Protein AF-A0A1B6DRE9-F1 (afdb_monomer_lite)

Secondary structure (DSSP, 8-state):
----SEEEEESS-EEEES-EEEEEEEES-EEEESSEEEEEEEES-EEEEES-SEEEEEES-EEEEE--SEEEE-SS-EEEES--S-EEEES--EEEESS--EEEEES--EEEESS--EEEEES--EEEESS----EEES--EEEESSPPP-EEES--EEEESS-------S--EEEE--

Structure (mmCIF, N/CA/C/O backbone):
data_AF-A0A1B6DRE9-F1
#
_entry.id   AF-A0A1B6DRE9-F1
#
loop_
_atom_site.group_PDB
_atom_site.id
_atom_site.type_symbol
_atom_site.label_atom_id
_atom_site.label_alt_id
_atom_site.label_comp_id
_atom_site.label_asym_id
_atom_site.label_entity_id
_atom_site.label_seq_id
_atom_site.pdbx_PDB_ins_code
_atom_site.Cartn_x
_atom_site.Cartn_y
_atom_site.Cartn_z
_atom_site.occupancy
_atom_site.B_iso_or_equiv
_atom_site.auth_seq_id
_atom_site.auth_comp_id
_atom_site.auth_asym_id
_atom_site.auth_atom_id
_atom_site.pdbx_PDB_model_num
ATOM 1 N N . TYR A 1 1 ? -10.285 0.331 30.116 1.00 44.47 1 TYR A N 1
ATOM 2 C CA . TYR A 1 1 ? -9.756 -0.422 28.960 1.00 44.47 1 TYR A CA 1
ATOM 3 C C . TYR A 1 1 ? -10.726 -1.547 28.619 1.00 44.47 1 TYR A C 1
ATOM 5 O O . TYR A 1 1 ? -10.660 -2.602 29.234 1.00 44.47 1 TYR A O 1
ATOM 13 N N . LYS A 1 2 ? -11.700 -1.289 27.737 1.00 43.25 2 LYS A N 1
ATOM 14 C CA . LYS A 1 2 ? -12.707 -2.279 27.319 1.00 43.25 2 LYS A CA 1
ATOM 15 C C . LYS A 1 2 ? -12.149 -3.079 26.141 1.00 43.25 2 LYS A C 1
ATOM 17 O O . LYS A 1 2 ? -11.742 -2.477 25.157 1.00 43.25 2 LYS A O 1
ATOM 22 N N . ASN A 1 3 ? -12.166 -4.409 26.229 1.00 53.53 3 ASN A N 1
ATOM 23 C CA . ASN A 1 3 ? -12.152 -5.246 25.030 1.00 53.53 3 ASN A CA 1
ATOM 24 C C . ASN A 1 3 ? -13.452 -4.934 24.278 1.00 53.53 3 ASN A C 1
ATOM 26 O O . ASN A 1 3 ? -14.528 -5.296 24.757 1.00 53.53 3 ASN A O 1
ATOM 30 N N . LYS A 1 4 ? -13.373 -4.203 23.165 1.00 60.41 4 LYS A N 1
ATOM 31 C CA . LYS A 1 4 ? -14.532 -3.943 22.309 1.00 60.41 4 LYS A CA 1
ATOM 32 C C . LYS A 1 4 ? -14.519 -5.015 21.215 1.00 60.41 4 LYS A C 1
ATOM 34 O O . LYS A 1 4 ? -13.548 -5.085 20.465 1.00 60.41 4 LYS A O 1
ATOM 39 N N . PRO A 1 5 ? -15.526 -5.902 21.149 1.00 62.22 5 PRO A N 1
ATOM 40 C CA . PRO A 1 5 ? -15.529 -7.002 20.186 1.00 62.22 5 PRO A CA 1
ATOM 41 C C . PRO A 1 5 ? -15.628 -6.508 18.735 1.00 62.22 5 PRO A C 1
ATOM 43 O O . PRO A 1 5 ? -15.141 -7.180 17.828 1.00 62.22 5 PRO A O 1
ATOM 46 N N . ARG A 1 6 ? -16.207 -5.317 18.537 1.00 71.69 6 ARG A N 1
ATOM 47 C CA . ARG A 1 6 ? -16.300 -4.611 17.262 1.00 71.69 6 ARG A CA 1
ATOM 48 C C . ARG A 1 6 ? -16.230 -3.099 17.489 1.00 71.69 6 ARG A C 1
ATOM 50 O O . ARG A 1 6 ? -16.743 -2.618 18.504 1.00 71.69 6 ARG A O 1
ATOM 57 N N . SER A 1 7 ? -15.587 -2.373 16.580 1.00 72.50 7 SER A N 1
ATOM 58 C CA . SER A 1 7 ? -15.679 -0.912 16.501 1.00 72.50 7 SER A CA 1
ATOM 59 C C . SER A 1 7 ? -16.129 -0.535 15.101 1.00 72.50 7 SER A C 1
ATOM 61 O O . SER A 1 7 ? -15.451 -0.896 14.147 1.00 72.50 7 SER A O 1
ATOM 63 N N . ASP A 1 8 ? -17.259 0.151 15.004 1.00 75.50 8 ASP A N 1
ATOM 64 C CA . ASP A 1 8 ? -17.764 0.698 13.751 1.00 75.50 8 ASP A CA 1
ATOM 65 C C . ASP A 1 8 ? -17.747 2.218 13.920 1.00 75.50 8 ASP A C 1
ATOM 67 O O . ASP A 1 8 ? -18.296 2.740 14.897 1.00 75.50 8 ASP A O 1
ATOM 71 N N . LEU A 1 9 ? -17.025 2.898 13.039 1.00 71.25 9 LEU A N 1
ATOM 72 C CA . LEU A 1 9 ? -16.781 4.335 13.095 1.00 71.25 9 LEU A CA 1
ATOM 73 C C . LEU A 1 9 ? -17.079 4.930 11.713 1.00 71.25 9 LEU A C 1
ATOM 75 O O . LEU A 1 9 ? -16.778 4.312 10.692 1.00 71.25 9 LEU A O 1
ATOM 79 N N . GLN A 1 10 ? -17.704 6.104 11.706 1.00 72.81 10 GLN A N 1
ATOM 80 C CA . GLN A 1 10 ? -18.094 6.852 10.511 1.00 72.81 10 GLN A CA 1
ATOM 81 C C . GLN A 1 10 ? -17.580 8.286 10.630 1.00 72.81 10 GLN A C 1
ATOM 83 O O . GLN A 1 10 ? -17.467 8.771 11.756 1.00 72.81 10 GLN A O 1
ATOM 88 N N . GLU A 1 11 ? -17.360 8.942 9.488 1.00 76.62 11 GLU A N 1
ATOM 89 C CA . GLU A 1 11 ? -16.825 10.311 9.370 1.00 76.62 11 GLU A CA 1
ATOM 90 C C . GLU A 1 11 ? -15.332 10.366 9.742 1.00 76.62 11 GLU A C 1
ATOM 92 O O . GLU A 1 11 ? -14.581 9.491 9.309 1.00 76.62 11 GLU A O 1
ATOM 97 N N . ASP A 1 12 ? -14.916 11.342 10.560 1.00 79.44 12 ASP A N 1
ATOM 98 C CA . ASP A 1 12 ? -13.503 11.616 10.870 1.00 79.44 12 ASP A CA 1
ATOM 99 C C . ASP A 1 12 ? -13.126 11.358 12.353 1.00 79.44 12 ASP A C 1
ATOM 101 O O . ASP A 1 12 ? -12.528 12.215 13.018 1.00 79.44 12 ASP A O 1
ATOM 105 N N . PRO A 1 13 ? -13.498 10.216 12.966 1.00 78.19 13 PRO A N 1
ATOM 106 C CA . PRO A 1 13 ? -13.155 9.940 14.351 1.00 78.19 13 PRO A CA 1
ATOM 107 C C . PRO A 1 13 ? -11.666 9.637 14.514 1.00 78.19 13 PRO A C 1
ATOM 109 O O . PRO A 1 13 ? -10.981 9.162 13.611 1.00 78.19 13 PRO A O 1
ATOM 112 N N . THR A 1 14 ? -11.171 9.889 15.725 1.00 84.12 14 THR A N 1
ATOM 113 C CA . THR A 1 14 ? -9.807 9.550 16.139 1.00 84.12 14 THR A CA 1
ATOM 114 C C . THR A 1 14 ? -9.849 8.689 17.395 1.00 84.12 14 THR A C 1
ATOM 116 O O . THR A 1 14 ? -10.351 9.141 18.429 1.00 84.12 14 THR A O 1
ATOM 119 N N . ASP A 1 15 ? -9.310 7.470 17.345 1.00 79.38 15 ASP A N 1
ATOM 120 C CA . ASP A 1 15 ? -9.318 6.547 18.483 1.00 79.38 15 ASP A CA 1
ATOM 121 C C . ASP A 1 15 ? -8.000 5.760 18.655 1.00 79.38 15 ASP A C 1
ATOM 123 O O . ASP A 1 15 ? -7.212 5.513 17.739 1.00 79.38 15 ASP A O 1
ATOM 127 N N . ILE A 1 16 ? -7.745 5.326 19.892 1.00 82.75 16 ILE A N 1
ATOM 128 C CA . ILE A 1 16 ? -6.619 4.462 20.252 1.00 82.75 16 ILE A CA 1
ATOM 129 C C . ILE A 1 16 ? -7.146 3.209 20.934 1.00 82.75 16 ILE A C 1
ATOM 131 O O . ILE A 1 16 ? -7.508 3.193 22.115 1.00 82.75 16 ILE A O 1
ATOM 135 N N . ASN A 1 17 ? -7.049 2.093 20.220 1.00 78.81 17 ASN A N 1
ATOM 136 C CA . ASN A 1 17 ? -7.654 0.842 20.630 1.00 78.81 17 ASN A CA 1
ATOM 137 C C . ASN A 1 17 ? -6.645 -0.270 20.951 1.00 78.81 17 ASN A C 1
ATOM 139 O O . ASN A 1 17 ? -5.630 -0.505 20.281 1.00 78.81 17 ASN A O 1
ATOM 143 N N . LYS A 1 18 ? -6.958 -1.033 22.005 1.00 75.25 18 LYS A N 1
ATOM 144 C CA . LYS A 1 18 ? -6.202 -2.224 22.421 1.00 75.25 18 LYS A CA 1
ATOM 145 C C . LYS A 1 18 ? -7.096 -3.455 22.298 1.00 75.25 18 LYS A C 1
ATOM 147 O O . LYS A 1 18 ? -8.053 -3.571 23.048 1.00 75.25 18 LYS A O 1
ATOM 152 N N . ASN A 1 19 ? -6.698 -4.394 21.437 1.00 74.31 19 ASN A N 1
ATOM 153 C CA . ASN A 1 19 ? -7.374 -5.671 21.187 1.00 74.31 19 ASN A CA 1
ATOM 154 C C . ASN A 1 19 ? -8.798 -5.504 20.643 1.00 74.31 19 ASN A C 1
ATOM 156 O O . ASN A 1 19 ? -9.770 -5.534 21.394 1.00 74.31 19 ASN A O 1
ATOM 160 N N . ILE A 1 20 ? -8.905 -5.398 19.322 1.00 75.44 20 ILE A N 1
ATOM 161 C CA . ILE A 1 20 ? -10.192 -5.406 18.628 1.00 75.44 20 ILE A CA 1
ATOM 162 C C . ILE A 1 20 ? -10.249 -6.608 17.685 1.00 75.44 20 ILE A C 1
ATOM 164 O O . ILE A 1 20 ? -9.403 -6.729 16.803 1.00 75.44 20 ILE A O 1
ATOM 168 N N . PRO A 1 21 ? -11.224 -7.514 17.833 1.00 72.25 21 PRO A N 1
ATOM 169 C CA . PRO A 1 21 ? -11.411 -8.595 16.878 1.00 72.25 21 PRO A CA 1
ATOM 170 C C . PRO A 1 21 ? -11.684 -8.080 15.459 1.00 72.25 21 PRO A C 1
ATOM 172 O O . PRO A 1 21 ? -11.033 -8.533 14.520 1.00 72.25 21 PRO A O 1
ATOM 175 N N . ARG A 1 22 ? -12.588 -7.105 15.306 1.00 81.62 22 ARG A N 1
ATOM 176 C CA . ARG A 1 22 ? -12.971 -6.529 14.009 1.00 81.62 22 ARG A CA 1
ATOM 177 C C . ARG A 1 22 ? -13.241 -5.029 14.104 1.00 81.62 22 ARG A C 1
ATOM 179 O O . ARG A 1 22 ? -13.838 -4.588 15.084 1.00 81.62 22 ARG A O 1
ATOM 186 N N . SER A 1 23 ? -12.855 -4.264 13.091 1.00 79.00 23 SER A N 1
ATOM 187 C CA . SER A 1 23 ? -13.455 -2.947 12.872 1.00 79.00 23 SER A CA 1
ATOM 188 C C . SER A 1 23 ? -13.817 -2.765 11.412 1.00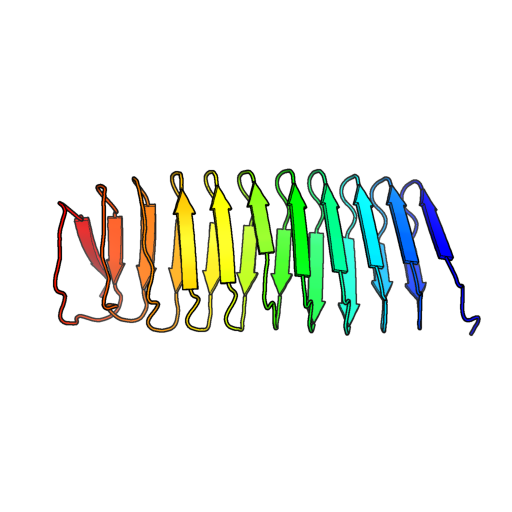 79.00 23 SER A C 1
ATOM 190 O O . SER A 1 23 ? -13.084 -3.251 10.548 1.00 79.00 23 SER A O 1
ATOM 192 N N . ASP A 1 24 ? -14.867 -1.988 11.196 1.00 82.25 24 ASP A N 1
ATOM 193 C CA . ASP A 1 24 ? -15.258 -1.513 9.883 1.00 82.25 24 ASP A CA 1
ATOM 194 C C . ASP A 1 24 ? -15.275 0.023 9.956 1.00 82.25 24 ASP A C 1
ATOM 196 O O . ASP A 1 24 ? -15.934 0.594 10.831 1.00 82.25 24 ASP A O 1
ATOM 200 N N . LEU A 1 25 ? -14.470 0.684 9.122 1.00 76.69 25 LEU A N 1
ATOM 201 C CA . LEU A 1 25 ? -14.309 2.142 9.136 1.00 76.69 25 LEU A CA 1
ATOM 202 C C . LEU A 1 25 ? -14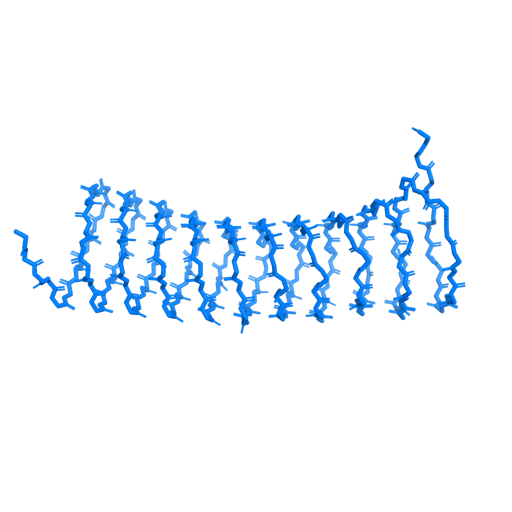.731 2.727 7.786 1.00 76.69 25 LEU A C 1
ATOM 204 O O . LEU A 1 25 ? -14.372 2.179 6.742 1.00 76.69 25 LEU A O 1
ATOM 208 N N . GLN A 1 26 ? -15.471 3.836 7.820 1.00 82.06 26 GLN A N 1
ATOM 209 C CA . GLN A 1 26 ? -15.889 4.578 6.632 1.00 82.06 26 GLN A CA 1
ATOM 210 C C . GLN A 1 26 ? -15.639 6.080 6.815 1.00 82.06 26 GLN A C 1
ATOM 212 O O . GLN A 1 26 ? -16.011 6.627 7.851 1.00 82.06 26 GLN A O 1
ATOM 217 N N . GLY A 1 27 ? -15.108 6.739 5.784 1.00 82.31 27 GLY A N 1
ATOM 218 C CA . GLY A 1 27 ? -14.766 8.166 5.806 1.00 82.31 27 GLY A CA 1
ATOM 219 C C . GLY A 1 27 ? -13.260 8.353 5.940 1.00 82.31 27 GLY A C 1
ATOM 220 O O . GLY A 1 27 ? -12.509 7.516 5.435 1.00 82.31 27 GLY A O 1
ATOM 221 N N . ASP A 1 28 ? -12.835 9.384 6.672 1.00 86.44 28 ASP A N 1
ATOM 222 C CA . ASP A 1 28 ? -11.418 9.704 6.866 1.00 86.44 28 ASP A CA 1
ATOM 223 C C . ASP A 1 28 ? -10.975 9.575 8.352 1.00 86.44 28 ASP A C 1
ATOM 225 O O . ASP A 1 28 ? -10.364 10.491 8.916 1.00 86.44 28 ASP A O 1
ATOM 229 N N . PRO A 1 29 ? -11.255 8.444 9.045 1.00 83.12 29 PRO A N 1
ATOM 230 C CA . PRO A 1 29 ? -10.835 8.256 10.430 1.00 83.12 29 PRO A CA 1
ATOM 231 C C . PRO A 1 29 ? -9.318 8.150 10.569 1.00 83.12 29 PRO A C 1
ATOM 233 O O . PRO A 1 29 ? -8.605 7.736 9.655 1.00 83.12 29 PRO A O 1
ATOM 236 N N . THR A 1 30 ? -8.828 8.459 11.770 1.00 88.38 30 THR A N 1
ATOM 237 C CA . THR A 1 30 ? -7.418 8.293 12.136 1.00 88.38 30 THR A CA 1
ATOM 238 C C . THR A 1 30 ? -7.273 7.439 13.392 1.00 88.38 30 THR A C 1
ATOM 240 O O . THR A 1 30 ? -7.450 7.944 14.501 1.00 88.38 30 THR A O 1
ATOM 243 N N . ASP A 1 31 ? -6.890 6.164 13.261 1.00 83.25 31 ASP A N 1
ATOM 244 C CA . ASP A 1 31 ? -6.853 5.248 14.405 1.00 83.25 31 ASP A CA 1
ATOM 245 C C . ASP A 1 31 ? -5.508 4.544 14.640 1.00 83.25 31 ASP A C 1
ATOM 247 O O . ASP A 1 31 ? -4.732 4.210 13.742 1.00 83.25 31 ASP A O 1
ATOM 251 N N . ILE A 1 32 ? -5.248 4.214 15.911 1.00 84.12 32 ILE A N 1
ATOM 252 C CA . ILE A 1 32 ? -4.090 3.405 16.317 1.00 84.12 32 ILE A CA 1
ATOM 253 C C . ILE A 1 32 ? -4.541 2.112 16.999 1.00 84.12 32 ILE A C 1
ATOM 255 O O . ILE A 1 32 ? -5.160 2.121 18.067 1.00 84.12 32 ILE A O 1
ATOM 259 N N . TYR A 1 33 ? -4.108 0.969 16.462 1.00 82.81 33 TYR A N 1
ATOM 260 C CA . TYR A 1 33 ? -4.470 -0.360 16.954 1.00 82.81 33 TYR A CA 1
ATOM 261 C C . TYR A 1 33 ? -3.249 -1.190 17.373 1.00 82.81 33 TYR A C 1
ATOM 263 O O . TYR A 1 33 ? -2.336 -1.480 16.598 1.00 82.81 33 TYR A O 1
ATOM 271 N N . LYS A 1 34 ? -3.242 -1.681 18.622 1.00 79.50 34 LYS A N 1
ATOM 272 C CA . LYS A 1 34 ? -2.118 -2.496 19.143 1.00 79.50 34 LYS A CA 1
ATOM 273 C C . LYS A 1 34 ? -2.225 -4.003 18.878 1.00 79.50 34 LYS A C 1
ATOM 275 O O . LYS A 1 34 ? -1.221 -4.693 19.028 1.00 79.50 34 LYS A O 1
ATOM 280 N N . LYS A 1 35 ? -3.426 -4.514 18.606 1.00 79.12 35 LYS A N 1
ATOM 281 C CA . LYS A 1 35 ? -3.720 -5.883 18.151 1.00 79.12 35 LYS A CA 1
ATOM 282 C C . LYS A 1 35 ? -5.108 -5.852 17.529 1.00 79.12 35 LYS A C 1
ATOM 284 O O . LYS A 1 35 ? -6.059 -5.480 18.224 1.00 79.12 35 LYS A O 1
ATOM 289 N N . LYS A 1 36 ? -5.219 -6.244 16.269 1.00 76.94 36 LYS A N 1
ATOM 290 C CA . LYS A 1 36 ? -6.504 -6.353 15.577 1.00 76.94 36 LYS A CA 1
ATOM 291 C C . LYS A 1 36 ? -6.561 -7.661 14.821 1.00 76.94 36 LYS A C 1
ATOM 293 O O . LYS A 1 36 ? -5.495 -8.087 14.411 1.00 76.94 36 LYS A O 1
ATOM 298 N N . THR A 1 37 ? -7.720 -8.299 14.667 1.00 74.12 37 THR A N 1
ATOM 299 C CA . THR A 1 37 ? -7.816 -9.566 13.910 1.00 74.12 37 THR A CA 1
ATOM 300 C C . THR A 1 37 ? -8.213 -9.335 12.450 1.00 74.12 37 THR A C 1
ATOM 302 O O . THR A 1 37 ? -7.656 -9.973 11.560 1.00 74.12 37 THR A O 1
ATOM 305 N N . ARG A 1 38 ? -9.131 -8.395 12.204 1.00 83.00 38 ARG A N 1
ATOM 306 C CA . ARG A 1 38 ? -9.588 -7.991 10.868 1.00 83.00 38 ARG A CA 1
ATOM 307 C C . ARG A 1 38 ? -9.917 -6.498 10.821 1.00 83.00 38 ARG A C 1
ATOM 309 O O . ARG A 1 38 ? -10.418 -5.957 11.811 1.00 83.00 38 ARG A O 1
ATOM 316 N N . SER A 1 39 ? -9.664 -5.857 9.685 1.00 80.81 39 SER A N 1
ATOM 317 C CA . SER A 1 39 ? -10.241 -4.552 9.354 1.00 80.81 39 SER A CA 1
ATOM 318 C C . SER A 1 39 ? -10.802 -4.549 7.944 1.00 80.81 39 SER A C 1
ATOM 320 O O . SER A 1 39 ? -10.115 -5.032 7.042 1.00 80.81 39 SER A O 1
ATOM 322 N N . ASP A 1 40 ? -11.946 -3.903 7.778 1.00 83.94 40 ASP A N 1
ATOM 323 C CA . ASP A 1 40 ? -12.489 -3.548 6.472 1.00 83.94 40 ASP A CA 1
ATOM 324 C C . ASP A 1 40 ? -12.568 -2.005 6.433 1.00 83.94 40 ASP A C 1
ATOM 326 O O . ASP A 1 40 ? -13.237 -1.399 7.273 1.00 83.94 40 ASP A O 1
ATOM 330 N N . LEU A 1 41 ? -11.798 -1.362 5.551 1.00 79.69 41 LEU A N 1
ATOM 331 C CA . LEU A 1 41 ? -11.632 0.097 5.511 1.00 79.69 41 LEU A CA 1
ATOM 332 C C . LEU A 1 41 ? -12.079 0.655 4.155 1.00 79.69 41 LEU A C 1
ATOM 334 O O . LEU A 1 41 ? -11.705 0.104 3.119 1.00 79.69 41 LEU A O 1
ATOM 338 N N . LYS A 1 42 ? -12.837 1.755 4.170 1.00 83.69 42 LYS A N 1
ATOM 339 C CA . LYS A 1 42 ? -13.304 2.460 2.969 1.00 83.69 42 LYS A CA 1
ATOM 340 C C . LYS A 1 42 ? -13.207 3.980 3.150 1.00 83.69 42 LYS A C 1
ATOM 342 O O . LYS A 1 42 ? -13.533 4.467 4.232 1.00 83.69 42 LYS A O 1
ATOM 347 N N . GLY A 1 43 ? -12.851 4.714 2.099 1.00 84.75 43 GLY A N 1
ATOM 348 C CA . GLY A 1 43 ? -12.586 6.156 2.159 1.00 84.75 43 GLY A CA 1
ATOM 349 C C . GLY A 1 43 ? -11.087 6.425 2.167 1.00 84.75 43 GLY A C 1
ATOM 350 O O . GLY A 1 43 ? -10.321 5.635 1.614 1.00 84.75 43 GLY A O 1
ATOM 351 N N . ASN A 1 44 ? -10.660 7.465 2.889 1.00 87.62 44 ASN A N 1
ATOM 352 C CA . ASN A 1 44 ? -9.242 7.786 3.067 1.00 87.62 44 ASN A CA 1
ATOM 353 C C . ASN A 1 44 ? -8.795 7.650 4.540 1.00 87.62 44 ASN A C 1
ATOM 355 O O . ASN A 1 44 ? -8.200 8.576 5.104 1.00 87.62 44 ASN A O 1
ATOM 359 N N . PRO A 1 45 ? -9.063 6.512 5.216 1.00 85.00 45 PRO A N 1
ATOM 360 C CA . PRO A 1 45 ? -8.643 6.321 6.595 1.00 85.00 45 PRO A CA 1
ATOM 361 C C . PRO A 1 45 ? -7.119 6.312 6.711 1.00 85.00 45 PRO A C 1
ATOM 363 O O . PRO A 1 45 ? -6.412 5.784 5.850 1.00 85.00 45 PRO A O 1
ATOM 366 N N . THR A 1 46 ? -6.620 6.840 7.826 1.00 88.94 46 THR A N 1
ATOM 367 C CA . THR A 1 46 ? -5.204 6.792 8.201 1.00 88.94 46 THR A CA 1
ATOM 368 C C . THR A 1 46 ? -5.019 5.938 9.447 1.00 88.94 46 THR A C 1
ATOM 370 O O . THR A 1 46 ? -5.267 6.386 10.566 1.00 88.94 46 THR A O 1
ATOM 373 N N . ASP A 1 47 ? -4.505 4.722 9.280 1.00 83.06 47 ASP A N 1
ATOM 374 C CA . ASP A 1 47 ? -4.402 3.770 10.382 1.00 83.06 47 ASP A CA 1
ATOM 375 C C . ASP A 1 47 ? -2.972 3.321 10.691 1.00 83.06 47 ASP A C 1
ATOM 377 O O . ASP A 1 47 ? -2.112 3.172 9.823 1.00 83.06 47 ASP A O 1
ATOM 381 N N . ILE A 1 48 ? -2.720 3.042 11.974 1.00 85.38 48 ILE A N 1
ATOM 382 C CA . ILE A 1 48 ? -1.462 2.450 12.441 1.00 85.38 48 ILE A CA 1
ATOM 383 C C . ILE A 1 48 ? -1.732 1.149 13.197 1.00 85.38 48 ILE A C 1
ATOM 385 O O . ILE A 1 48 ? -2.295 1.155 14.298 1.00 85.38 48 ILE A O 1
ATOM 389 N N . TYR A 1 49 ? -1.210 0.025 12.695 1.00 82.38 49 TYR A N 1
ATOM 390 C CA . TYR A 1 49 ? -1.349 -1.282 13.341 1.00 82.38 49 TYR A CA 1
ATOM 391 C C . TYR A 1 49 ? -0.040 -1.885 13.848 1.00 82.38 49 TYR A C 1
ATOM 393 O O . TYR A 1 49 ? 1.004 -1.944 13.189 1.00 82.38 49 TYR A O 1
ATOM 401 N N . LYS A 1 50 ? -0.137 -2.498 15.030 1.00 81.06 50 LYS A N 1
ATOM 402 C CA . LYS A 1 50 ? 0.880 -3.399 15.579 1.00 81.06 50 LYS A CA 1
ATOM 403 C C . LYS A 1 50 ? 0.321 -4.824 15.641 1.00 81.06 50 LYS A C 1
ATOM 405 O O . LYS A 1 50 ? -0.237 -5.223 16.651 1.00 81.06 50 LYS A O 1
ATOM 410 N N . ASN A 1 51 ? 0.563 -5.629 14.611 1.00 76.62 51 ASN A N 1
ATOM 411 C CA . ASN A 1 51 ? 0.003 -6.969 14.372 1.00 76.62 51 ASN A CA 1
ATOM 412 C C . ASN A 1 51 ? -1.481 -6.963 13.963 1.00 76.62 51 ASN A C 1
ATOM 414 O O . ASN A 1 51 ? -2.363 -6.703 14.789 1.00 76.62 51 ASN A O 1
ATOM 418 N N . LYS A 1 52 ? -1.724 -7.331 12.701 1.00 74.56 52 LYS A N 1
ATOM 419 C CA . LYS A 1 52 ? -3.040 -7.380 12.054 1.00 74.56 52 LYS A CA 1
ATOM 420 C C . LYS A 1 52 ? -3.096 -8.581 11.092 1.00 74.56 52 LYS A C 1
ATOM 422 O O . LYS A 1 52 ? -2.345 -8.576 10.138 1.00 74.56 52 LYS A O 1
ATOM 427 N N . PRO A 1 53 ? -3.899 -9.633 11.330 1.00 67.19 53 PRO A N 1
ATOM 428 C CA . PRO A 1 53 ? -3.977 -10.836 10.507 1.00 67.19 53 PRO A CA 1
ATOM 429 C C . PRO A 1 53 ? -4.491 -10.639 9.085 1.00 67.19 53 PRO A C 1
ATOM 431 O O . PRO A 1 53 ? -4.041 -11.349 8.188 1.00 67.19 53 PRO A O 1
ATOM 434 N N . ARG A 1 54 ? -5.454 -9.733 8.906 1.00 81.19 54 ARG A N 1
ATOM 435 C CA . ARG A 1 54 ? -6.098 -9.478 7.621 1.00 81.19 54 ARG A CA 1
ATOM 436 C C . ARG A 1 54 ? -6.577 -8.033 7.516 1.00 81.19 54 ARG A C 1
ATOM 438 O O . ARG A 1 54 ? -7.105 -7.497 8.498 1.00 81.19 54 ARG A O 1
ATOM 445 N N . SER A 1 55 ? -6.420 -7.453 6.334 1.00 78.50 55 SER A N 1
ATOM 446 C CA . SER A 1 55 ? -6.958 -6.149 5.958 1.00 78.50 55 SER A CA 1
ATOM 447 C C . SER A 1 55 ? -7.578 -6.200 4.571 1.00 78.50 55 SER A C 1
ATOM 449 O O . SER A 1 55 ? -6.920 -6.668 3.645 1.00 78.50 55 SER A O 1
ATOM 451 N N . ASP A 1 56 ? -8.787 -5.667 4.456 1.00 82.25 56 ASP A N 1
ATOM 452 C CA . ASP A 1 56 ? -9.428 -5.382 3.179 1.00 82.25 56 ASP A CA 1
ATOM 453 C C . ASP A 1 56 ? -9.545 -3.841 3.083 1.00 82.25 56 ASP A C 1
ATOM 455 O O . ASP A 1 56 ? -10.161 -3.219 3.956 1.00 82.25 56 ASP A O 1
ATOM 459 N 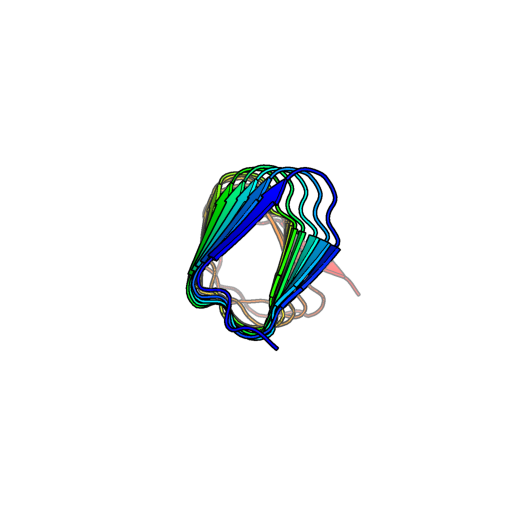N . LEU A 1 57 ? -8.874 -3.221 2.106 1.00 78.19 57 LEU A N 1
ATOM 460 C CA . LEU A 1 57 ? -8.760 -1.762 1.940 1.00 78.19 57 LEU A CA 1
ATOM 461 C C . LEU A 1 57 ? -9.339 -1.325 0.582 1.00 78.19 57 LEU A C 1
ATOM 463 O O . LEU A 1 57 ? -9.096 -1.999 -0.417 1.00 78.19 57 LEU A O 1
ATOM 467 N N . GLN A 1 58 ? -10.084 -0.218 0.541 1.00 81.12 58 GLN A N 1
ATOM 468 C CA . GLN A 1 58 ? -10.690 0.336 -0.680 1.00 81.12 58 GLN A CA 1
ATOM 469 C C . GLN A 1 58 ? -10.520 1.854 -0.761 1.00 81.12 58 GLN A C 1
ATOM 471 O O . GLN A 1 58 ? -10.573 2.503 0.282 1.00 81.12 58 GLN A O 1
ATOM 476 N N . GLU A 1 59 ? -10.475 2.382 -1.990 1.00 84.31 59 GLU A N 1
ATOM 477 C CA . GLU A 1 59 ? -10.271 3.808 -2.316 1.00 84.31 59 GLU A CA 1
ATOM 478 C C . GLU A 1 59 ? -8.819 4.214 -2.023 1.00 84.31 59 GLU A C 1
ATOM 480 O O . GLU A 1 59 ? -7.931 3.483 -2.463 1.00 84.31 59 GLU A O 1
ATOM 485 N N . ASP A 1 60 ? -8.558 5.286 -1.264 1.00 85.75 60 ASP A N 1
ATOM 486 C CA . ASP A 1 60 ? -7.191 5.799 -1.060 1.00 85.75 60 ASP A CA 1
ATOM 487 C C . ASP A 1 60 ? -6.749 5.768 0.425 1.00 85.75 60 ASP A C 1
ATOM 489 O O . ASP A 1 60 ? -6.354 6.785 1.011 1.00 85.75 60 ASP A O 1
ATOM 493 N N . PRO A 1 61 ? -6.804 4.604 1.104 1.00 83.69 61 PRO A N 1
ATOM 494 C CA . PRO A 1 61 ? -6.424 4.499 2.503 1.00 83.69 61 PRO A CA 1
ATOM 495 C C . PRO A 1 61 ? -4.909 4.600 2.682 1.00 83.69 61 PRO A C 1
ATOM 497 O O . PRO A 1 61 ? -4.120 4.088 1.885 1.00 83.69 61 PRO A O 1
ATOM 500 N N . THR A 1 62 ? -4.501 5.178 3.812 1.00 87.88 62 THR A N 1
ATOM 501 C CA . THR A 1 62 ? -3.114 5.143 4.283 1.00 87.88 62 THR A CA 1
ATOM 502 C C . THR A 1 62 ? -2.989 4.170 5.448 1.00 87.88 62 THR A C 1
ATOM 504 O O . THR A 1 62 ? -3.543 4.397 6.524 1.00 87.88 62 THR A O 1
ATOM 507 N N . ASP A 1 63 ? -2.216 3.099 5.272 1.00 81.56 63 ASP A N 1
ATOM 508 C CA . ASP A 1 63 ? -2.014 2.089 6.311 1.00 81.56 63 ASP A CA 1
ATOM 509 C C . ASP A 1 63 ? -0.529 1.950 6.704 1.00 81.56 63 ASP A C 1
ATOM 511 O O . ASP A 1 63 ? 0.377 1.875 5.872 1.00 81.56 63 ASP A O 1
ATOM 515 N N . ILE A 1 64 ? -0.249 1.945 8.012 1.00 85.25 64 ILE A N 1
ATOM 516 C CA . ILE A 1 64 ? 1.101 1.794 8.568 1.00 85.25 64 ILE A CA 1
ATOM 517 C C . ILE A 1 64 ? 1.149 0.583 9.487 1.00 85.25 64 ILE A C 1
ATOM 519 O O . ILE A 1 64 ? 0.661 0.573 10.621 1.00 85.25 64 ILE A O 1
ATOM 523 N N . ASN A 1 65 ? 1.883 -0.432 9.050 1.00 79.06 65 ASN A N 1
ATOM 524 C CA . ASN A 1 65 ? 1.749 -1.766 9.593 1.00 79.06 65 ASN A CA 1
ATOM 525 C C . ASN A 1 65 ? 3.062 -2.392 10.059 1.00 79.06 65 ASN A C 1
ATOM 527 O O . ASN A 1 65 ? 4.086 -2.486 9.367 1.00 79.06 65 ASN A O 1
ATOM 531 N N . LYS A 1 66 ? 3.004 -2.963 11.266 1.00 78.25 66 LYS A N 1
ATOM 532 C CA . LYS A 1 66 ? 4.021 -3.886 11.774 1.00 78.25 66 LYS A CA 1
ATOM 533 C C . LYS A 1 66 ? 3.433 -5.291 11.885 1.00 78.25 66 LYS A C 1
ATOM 535 O O . LYS A 1 66 ? 2.864 -5.625 12.922 1.00 78.25 66 LYS A O 1
ATOM 540 N N . ASN A 1 67 ? 3.691 -6.108 10.861 1.00 73.19 67 ASN A N 1
ATOM 541 C CA . ASN A 1 67 ? 3.228 -7.491 10.668 1.00 73.19 67 ASN A CA 1
ATOM 542 C C . ASN A 1 67 ? 1.769 -7.594 10.199 1.00 73.19 67 ASN A C 1
ATOM 544 O O . ASN A 1 67 ? 0.858 -7.573 11.032 1.00 73.19 67 ASN A O 1
ATOM 548 N N . ILE A 1 68 ? 1.594 -7.815 8.894 1.00 69.62 68 ILE A N 1
ATOM 549 C CA . ILE A 1 68 ? 0.346 -8.284 8.285 1.00 69.62 68 ILE A CA 1
ATOM 550 C C . ILE A 1 68 ? 0.591 -9.638 7.620 1.00 69.62 68 ILE A C 1
ATOM 552 O O . ILE A 1 68 ? 1.538 -9.726 6.861 1.00 69.62 68 ILE A O 1
ATOM 556 N N . PRO A 1 69 ? -0.191 -10.698 7.882 1.00 58.50 69 PRO A N 1
ATOM 557 C CA . PRO A 1 69 ? -0.178 -11.959 7.140 1.00 58.50 69 PRO A CA 1
ATOM 558 C C . PRO A 1 69 ? -0.781 -11.900 5.731 1.00 58.50 69 PRO A C 1
ATOM 560 O O . PRO A 1 69 ? -0.294 -12.630 4.874 1.00 58.50 69 PRO A O 1
ATOM 563 N N . SER A 1 70 ? -1.834 -11.103 5.518 1.00 74.62 70 SER A N 1
ATOM 564 C CA . SER A 1 70 ? -2.565 -11.004 4.246 1.00 74.62 70 SER A CA 1
ATOM 565 C C . SER A 1 70 ? -3.254 -9.647 4.105 1.00 74.62 70 SER A C 1
ATOM 567 O O . SER A 1 70 ? -3.886 -9.195 5.064 1.00 74.62 70 SER A O 1
ATOM 569 N N . SER A 1 71 ? -3.180 -9.056 2.918 1.00 73.50 71 SER A N 1
ATOM 570 C CA . SER A 1 71 ? -3.866 -7.815 2.550 1.00 73.50 71 SER A CA 1
ATOM 571 C C . SER A 1 71 ? -4.513 -7.951 1.174 1.00 73.50 71 SER A C 1
ATOM 573 O O . SER A 1 71 ? -3.869 -8.449 0.253 1.00 73.50 71 SER A O 1
ATOM 575 N N . ASP A 1 72 ? -5.756 -7.490 1.064 1.00 75.19 72 ASP A N 1
ATOM 576 C CA . ASP A 1 72 ? -6.462 -7.297 -0.201 1.00 75.19 72 ASP A CA 1
ATOM 577 C C . ASP A 1 72 ? -6.701 -5.783 -0.320 1.00 75.19 72 ASP A C 1
ATOM 579 O O . ASP A 1 72 ? -7.452 -5.217 0.481 1.00 75.19 72 ASP A O 1
ATOM 583 N N . LEU A 1 73 ? -6.007 -5.104 -1.235 1.00 72.88 73 LEU A N 1
ATOM 584 C CA . LEU A 1 73 ? -6.164 -3.655 -1.429 1.00 72.88 73 LEU A CA 1
ATOM 585 C C . LEU A 1 73 ? -6.858 -3.385 -2.772 1.00 72.88 73 LEU A C 1
ATOM 587 O O . LEU A 1 73 ? -6.780 -4.224 -3.659 1.00 72.88 73 LEU A O 1
ATOM 591 N N . GLN A 1 74 ? -7.573 -2.270 -2.912 1.00 74.19 74 GLN A N 1
ATOM 592 C CA . GLN A 1 74 ? -8.222 -1.808 -4.149 1.00 74.19 74 GLN A CA 1
ATOM 593 C C . GLN A 1 74 ? -8.222 -0.274 -4.180 1.00 74.19 74 GLN A C 1
ATOM 595 O O . GLN A 1 74 ? -8.406 0.328 -3.123 1.00 74.19 74 GLN A O 1
ATOM 600 N N . GLY A 1 75 ? -8.135 0.335 -5.366 1.00 77.12 75 GLY A N 1
ATOM 601 C CA . GLY A 1 75 ? -7.981 1.794 -5.507 1.00 77.12 75 GLY A CA 1
ATOM 602 C C . GLY A 1 75 ? -6.506 2.176 -5.455 1.00 77.12 75 GLY A C 1
ATOM 603 O O . GLY A 1 75 ? -5.695 1.325 -5.798 1.00 77.12 75 GLY A O 1
ATOM 604 N N . ASP A 1 76 ? -6.162 3.363 -4.947 1.00 81.81 76 ASP A N 1
ATOM 605 C CA . ASP A 1 76 ? -4.779 3.862 -4.918 1.00 81.81 76 ASP A CA 1
ATOM 606 C C . ASP A 1 76 ? -4.226 3.917 -3.471 1.00 81.81 76 ASP A C 1
ATOM 608 O O . ASP A 1 76 ? -3.888 4.981 -2.936 1.00 81.81 76 ASP A O 1
ATOM 612 N N . PRO A 1 77 ? -4.126 2.772 -2.764 1.00 80.12 77 PRO A N 1
ATOM 613 C CA . PRO A 1 77 ? -3.736 2.741 -1.364 1.00 80.12 77 PRO A CA 1
ATOM 614 C C . PRO A 1 77 ? -2.264 3.119 -1.178 1.00 80.12 77 PRO A C 1
ATOM 616 O O . PRO A 1 77 ? -1.383 2.774 -1.974 1.00 80.12 77 PRO A O 1
ATOM 619 N N . THR A 1 78 ? -1.970 3.733 -0.032 1.00 86.25 78 THR A N 1
ATOM 620 C CA . THR A 1 78 ? -0.599 3.901 0.457 1.00 86.25 78 THR A CA 1
ATOM 621 C C . THR A 1 78 ? -0.341 2.951 1.621 1.00 86.25 78 THR A C 1
ATOM 623 O O . THR A 1 78 ? -0.916 3.118 2.697 1.00 86.25 78 THR A O 1
ATOM 626 N N . ASP A 1 79 ? 0.570 1.986 1.456 1.00 80.31 79 ASP A N 1
ATOM 627 C CA . ASP A 1 79 ? 0.884 1.013 2.513 1.00 80.31 79 ASP A CA 1
ATOM 628 C C . ASP A 1 79 ? 2.370 1.010 2.909 1.00 80.31 79 ASP A C 1
ATOM 630 O O . ASP A 1 79 ? 3.292 0.836 2.102 1.00 80.31 79 ASP A O 1
ATOM 634 N N . ILE A 1 80 ? 2.629 1.177 4.208 1.00 83.00 80 ILE A N 1
ATOM 635 C CA . ILE A 1 80 ? 3.970 1.177 4.794 1.00 83.00 80 ILE A CA 1
ATOM 636 C C . ILE A 1 80 ? 4.125 -0.026 5.717 1.00 83.00 80 ILE A C 1
ATOM 638 O O . ILE A 1 80 ? 3.683 -0.052 6.869 1.00 83.00 80 ILE A O 1
ATOM 642 N N . ASN A 1 81 ? 4.901 -1.001 5.253 1.00 77.50 81 ASN A N 1
ATOM 643 C CA . ASN A 1 81 ? 4.922 -2.334 5.823 1.00 77.50 81 ASN A CA 1
ATOM 644 C C . ASN A 1 81 ? 6.294 -2.828 6.260 1.00 77.50 81 ASN A C 1
ATOM 646 O O . ASN A 1 81 ? 7.280 -2.878 5.514 1.00 77.50 81 ASN A O 1
ATOM 650 N N . LYS A 1 82 ? 6.353 -3.355 7.488 1.00 74.56 82 LYS A N 1
ATOM 651 C CA . LYS A 1 82 ? 7.576 -4.004 7.985 1.00 74.56 82 LYS A CA 1
ATOM 652 C C . LYS A 1 82 ? 7.689 -5.491 7.635 1.00 74.56 82 LYS A C 1
ATOM 654 O O . LYS A 1 82 ? 8.815 -5.975 7.556 1.00 74.56 82 LYS A O 1
ATOM 659 N N . ASN A 1 83 ? 6.575 -6.204 7.451 1.00 70.25 83 ASN A N 1
ATOM 660 C CA . ASN A 1 83 ? 6.519 -7.642 7.150 1.00 70.25 83 ASN A CA 1
ATOM 661 C C . ASN A 1 83 ? 5.153 -7.992 6.531 1.00 70.25 83 ASN A C 1
ATOM 663 O O . ASN A 1 83 ? 4.167 -7.895 7.263 1.00 70.25 83 ASN A O 1
ATOM 667 N N . ILE A 1 84 ? 5.114 -8.448 5.270 1.00 62.41 84 ILE A N 1
ATOM 668 C CA . ILE A 1 84 ? 3.906 -9.023 4.645 1.00 62.41 84 ILE A CA 1
ATOM 669 C C . ILE A 1 84 ? 4.216 -10.362 3.967 1.00 62.41 84 ILE A C 1
ATOM 671 O O . ILE A 1 84 ? 5.125 -10.417 3.145 1.00 62.41 84 ILE A O 1
ATOM 675 N N . PRO A 1 85 ? 3.482 -11.452 4.256 1.00 58.12 85 PRO A N 1
ATOM 676 C CA . PRO A 1 85 ? 3.535 -12.695 3.518 1.00 58.12 85 PRO A CA 1
ATOM 677 C C . PRO A 1 85 ? 2.207 -13.012 2.797 1.00 58.12 85 PRO A C 1
ATOM 679 O O . PRO A 1 85 ? 1.742 -14.139 2.919 1.00 58.12 85 PRO A O 1
ATOM 682 N N . LYS A 1 86 ? 1.641 -12.059 2.041 1.00 65.69 86 LYS A N 1
ATOM 683 C CA . LYS A 1 86 ? 0.873 -12.191 0.774 1.00 65.69 86 LYS A CA 1
ATOM 684 C C . LYS A 1 86 ? 0.015 -10.934 0.556 1.00 65.69 86 LYS A C 1
ATOM 686 O O . LYS A 1 86 ? -0.655 -10.526 1.495 1.00 65.69 86 LYS A O 1
ATOM 691 N N . SER A 1 87 ? 0.053 -10.355 -0.641 1.00 65.69 87 SER A N 1
ATOM 692 C CA . SER A 1 87 ? -0.820 -9.240 -1.040 1.00 65.69 87 SER A CA 1
ATOM 693 C C . SER A 1 87 ? -1.290 -9.440 -2.479 1.00 65.69 87 SER A C 1
ATOM 695 O O . SER A 1 87 ? -0.469 -9.835 -3.313 1.00 65.69 87 SER A O 1
ATOM 697 N N . ASP A 1 88 ? -2.565 -9.174 -2.745 1.00 66.19 88 ASP A N 1
ATOM 698 C CA . ASP A 1 88 ? -3.121 -9.053 -4.095 1.00 66.19 88 ASP A CA 1
ATOM 699 C C . ASP A 1 88 ? -3.596 -7.604 -4.285 1.00 66.19 88 ASP A C 1
ATOM 701 O O . ASP A 1 88 ? -4.332 -7.067 -3.453 1.00 66.19 88 ASP A O 1
ATOM 705 N N . LEU A 1 89 ? -3.098 -6.959 -5.344 1.00 64.81 89 LEU A N 1
ATOM 706 C CA . LEU A 1 89 ? -3.147 -5.505 -5.514 1.00 64.81 89 LEU A CA 1
ATOM 707 C C . LEU A 1 89 ? -3.537 -5.134 -6.953 1.00 64.81 89 LEU A C 1
ATOM 709 O O . LEU A 1 89 ? -2.717 -5.291 -7.864 1.00 64.81 89 LEU A O 1
ATOM 713 N N . PRO A 1 90 ? -4.769 -4.670 -7.187 1.00 59.53 90 PRO A N 1
ATOM 714 C CA . PRO A 1 90 ? -5.202 -4.098 -8.444 1.00 59.53 90 PRO A CA 1
ATOM 715 C C . PRO A 1 90 ? -5.121 -2.563 -8.425 1.00 59.53 90 PRO A C 1
ATOM 717 O O . PRO A 1 90 ? -5.792 -1.928 -7.616 1.00 59.53 90 PRO A O 1
ATOM 720 N N . VAL A 1 91 ? -4.385 -2.050 -9.416 1.00 62.75 91 VAL A N 1
ATOM 721 C CA . VAL A 1 91 ? -4.258 -0.659 -9.884 1.00 62.75 91 VAL A CA 1
ATOM 722 C C . VAL A 1 91 ? -3.549 0.274 -8.892 1.00 62.75 91 VAL A C 1
ATOM 724 O O . VAL A 1 91 ? -4.014 0.505 -7.796 1.00 62.75 91 VAL A O 1
ATOM 727 N N . ASP A 1 92 ? -2.360 0.725 -9.292 1.00 72.38 92 ASP A N 1
ATOM 728 C CA . ASP A 1 92 ? -1.595 1.896 -8.824 1.00 72.38 92 ASP A CA 1
ATOM 729 C C . ASP A 1 92 ? -1.310 2.096 -7.311 1.00 72.38 92 ASP A C 1
ATOM 731 O O . ASP A 1 92 ? -1.218 3.234 -6.840 1.00 72.38 92 ASP A O 1
ATOM 735 N N . PRO A 1 93 ? -1.038 1.044 -6.509 1.00 75.44 93 PRO A N 1
ATOM 736 C CA . PRO A 1 93 ? -0.666 1.230 -5.109 1.00 75.44 93 PRO A CA 1
ATOM 737 C C . PRO A 1 93 ? 0.709 1.903 -4.953 1.00 75.44 93 PRO A C 1
ATOM 739 O O . PRO A 1 93 ? 1.637 1.688 -5.743 1.00 75.44 93 PRO A O 1
ATOM 742 N N . THR A 1 94 ? 0.879 2.648 -3.855 1.00 84.00 94 THR A N 1
ATOM 743 C CA . THR A 1 94 ? 2.193 3.120 -3.393 1.00 84.00 94 THR A CA 1
ATOM 744 C C . THR A 1 94 ? 2.634 2.340 -2.163 1.00 84.00 94 THR A C 1
ATOM 746 O O . THR A 1 94 ? 2.063 2.495 -1.080 1.00 84.00 94 THR A O 1
ATOM 749 N N . GLU A 1 95 ? 3.696 1.537 -2.278 1.00 78.19 95 GLU A N 1
ATOM 750 C CA . GLU A 1 95 ? 4.072 0.626 -1.196 1.00 78.19 95 GLU A CA 1
ATOM 751 C C . GLU A 1 95 ? 5.539 0.719 -0.759 1.00 78.19 95 GLU A C 1
ATOM 753 O O . GLU A 1 95 ? 6.494 0.786 -1.540 1.00 78.19 95 GLU A O 1
ATOM 758 N N . ILE A 1 96 ? 5.756 0.658 0.558 1.00 79.50 96 ILE A N 1
ATOM 759 C CA . ILE A 1 96 ? 7.094 0.646 1.157 1.00 79.50 96 ILE A CA 1
ATOM 760 C C . ILE A 1 96 ? 7.256 -0.593 2.032 1.00 79.50 96 ILE A C 1
ATOM 762 O O . ILE A 1 96 ? 6.746 -0.659 3.151 1.00 79.50 96 ILE A O 1
ATOM 766 N N . TYR A 1 97 ? 8.081 -1.545 1.586 1.00 76.00 97 TYR A N 1
ATOM 767 C CA . TYR A 1 97 ? 8.322 -2.795 2.312 1.00 76.00 97 TYR A CA 1
ATOM 768 C C . TYR A 1 97 ? 9.744 -2.970 2.819 1.00 76.00 97 TYR A C 1
ATOM 770 O O . TYR A 1 97 ? 10.730 -2.879 2.078 1.00 76.00 97 TYR A O 1
ATOM 778 N N . LYS A 1 98 ? 9.856 -3.417 4.075 1.00 72.19 98 LYS A N 1
ATOM 779 C CA . LYS A 1 98 ? 11.137 -3.909 4.609 1.00 72.19 98 LYS A CA 1
ATOM 780 C C . LYS A 1 98 ? 11.425 -5.377 4.289 1.00 72.19 98 LYS A C 1
ATOM 782 O O . LYS A 1 98 ? 12.579 -5.724 4.040 1.00 72.19 98 LYS A O 1
ATOM 787 N N . ASN A 1 99 ? 10.420 -6.258 4.290 1.00 67.50 99 ASN A N 1
ATOM 788 C CA . ASN A 1 99 ? 10.640 -7.708 4.196 1.00 67.50 99 ASN A CA 1
ATOM 789 C C . ASN A 1 99 ? 9.688 -8.440 3.238 1.00 67.50 99 ASN A C 1
ATOM 791 O O . ASN A 1 99 ? 8.482 -8.240 3.286 1.00 67.50 99 ASN A O 1
ATOM 795 N N . LYS A 1 100 ? 10.310 -9.335 2.449 1.00 53.16 100 LYS A N 1
ATOM 796 C CA . LYS A 1 100 ? 9.825 -10.373 1.514 1.00 53.16 100 LYS A CA 1
ATOM 797 C C . LYS A 1 100 ? 8.299 -10.570 1.394 1.00 53.16 100 LYS A C 1
ATOM 799 O O . LYS A 1 100 ? 7.796 -11.565 1.923 1.00 53.16 100 LYS A O 1
ATOM 804 N N . PRO A 1 101 ? 7.616 -9.748 0.582 1.00 56.34 101 PRO A N 1
ATOM 805 C CA . PRO A 1 101 ? 6.301 -10.098 0.077 1.00 56.34 101 PRO A CA 1
ATOM 806 C C . PRO A 1 101 ? 6.389 -11.213 -0.976 1.00 56.34 101 PRO A C 1
ATOM 808 O O . PRO A 1 101 ? 7.375 -11.349 -1.719 1.00 56.34 101 PRO A O 1
ATOM 811 N N . ARG A 1 102 ? 5.347 -12.047 -1.004 1.00 63.34 102 ARG A N 1
ATOM 812 C CA . ARG A 1 102 ? 4.816 -12.560 -2.267 1.00 63.34 102 ARG A CA 1
ATOM 813 C C . ARG A 1 102 ? 3.677 -11.622 -2.628 1.00 63.34 102 ARG A C 1
ATOM 815 O O . ARG A 1 102 ? 2.761 -11.523 -1.821 1.00 63.34 102 ARG A O 1
ATOM 822 N N . SER A 1 103 ? 3.766 -10.935 -3.752 1.00 64.50 103 SER A N 1
ATOM 823 C CA . SER A 1 103 ? 2.683 -10.077 -4.220 1.00 64.50 103 SER A CA 1
ATOM 824 C C . SER A 1 103 ? 2.412 -10.340 -5.689 1.00 64.50 103 SER A C 1
ATOM 826 O O . SER A 1 103 ? 3.349 -10.624 -6.445 1.00 64.50 103 SER A O 1
ATOM 828 N N . ASN A 1 104 ? 1.135 -10.255 -6.038 1.00 67.19 104 ASN A N 1
ATOM 829 C CA . ASN A 1 104 ? 0.672 -10.138 -7.407 1.00 67.19 104 ASN A CA 1
ATOM 830 C C . ASN A 1 104 ? 0.150 -8.712 -7.557 1.00 67.19 104 ASN A C 1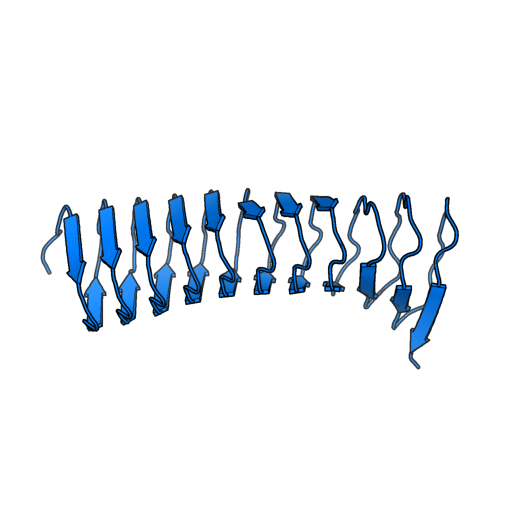
ATOM 832 O O . ASN A 1 104 ? -0.706 -8.295 -6.775 1.00 67.19 104 ASN A O 1
ATOM 836 N N . MET A 1 105 ? 0.707 -7.965 -8.503 1.00 68.00 105 MET A N 1
ATOM 837 C CA . MET A 1 105 ? 0.312 -6.577 -8.746 1.00 68.00 105 MET A CA 1
ATOM 838 C C . MET A 1 105 ? -0.053 -6.397 -10.214 1.00 68.00 105 MET A C 1
ATOM 840 O O . MET A 1 105 ? 0.616 -6.956 -11.088 1.00 68.00 105 MET A O 1
ATOM 844 N N . GLN A 1 106 ? -1.104 -5.619 -10.452 1.00 68.94 106 GLN A N 1
ATOM 845 C CA . GLN A 1 106 ? -1.573 -5.207 -11.774 1.00 68.94 106 GLN A CA 1
ATOM 846 C C . GLN A 1 106 ? -1.681 -3.678 -11.827 1.00 68.94 106 GLN A C 1
ATOM 848 O O . GLN A 1 106 ? -2.097 -3.085 -10.833 1.00 68.94 106 GLN A O 1
ATOM 853 N N . GLY A 1 107 ? -1.363 -3.067 -12.970 1.00 74.00 107 GLY A N 1
ATOM 854 C CA . GLY A 1 107 ? -1.387 -1.608 -13.173 1.00 74.00 107 GLY A CA 1
ATOM 855 C C . GLY A 1 107 ? 0.009 -0.994 -13.057 1.00 74.00 107 GLY A C 1
ATOM 856 O O . GLY A 1 107 ? 0.993 -1.664 -13.372 1.00 74.00 107 GLY A O 1
ATOM 857 N N . ASP A 1 108 ? 0.094 0.228 -12.530 1.00 77.12 108 ASP A N 1
ATOM 858 C CA . ASP A 1 108 ? 1.312 1.044 -12.469 1.00 77.12 108 ASP A CA 1
ATOM 859 C C . ASP A 1 108 ? 1.777 1.279 -11.011 1.00 77.12 108 ASP A C 1
ATOM 861 O O . ASP A 1 108 ? 1.922 2.418 -10.551 1.00 77.12 108 ASP A O 1
ATOM 865 N N . PRO A 1 109 ? 2.038 0.212 -10.222 1.00 75.81 109 PRO A N 1
ATOM 866 C CA . PRO A 1 109 ? 2.416 0.348 -8.821 1.00 75.81 109 PRO A CA 1
ATOM 867 C C . PRO A 1 109 ? 3.758 1.071 -8.661 1.00 75.81 109 PRO A C 1
ATOM 869 O O . PRO A 1 109 ? 4.707 0.866 -9.433 1.00 75.81 109 PRO A O 1
ATOM 872 N N . THR A 1 110 ? 3.871 1.851 -7.584 1.00 83.88 110 THR A N 1
ATOM 873 C CA . THR A 1 110 ? 5.120 2.495 -7.163 1.00 83.88 110 THR A CA 1
ATOM 874 C C . THR A 1 110 ? 5.639 1.885 -5.865 1.00 83.88 110 THR A C 1
ATOM 876 O O . THR A 1 110 ? 5.137 2.179 -4.781 1.00 83.88 110 THR A O 1
ATOM 879 N N . ASP A 1 111 ? 6.724 1.108 -5.946 1.00 77.56 111 ASP A N 1
ATOM 880 C CA . ASP A 1 111 ? 7.218 0.354 -4.791 1.00 77.56 111 ASP A CA 1
ATOM 881 C C . ASP A 1 111 ? 8.664 0.647 -4.385 1.00 77.56 111 ASP A C 1
ATOM 883 O O . ASP A 1 111 ? 9.593 0.743 -5.196 1.00 77.56 111 ASP A O 1
ATOM 887 N N . ILE A 1 112 ? 8.901 0.636 -3.071 1.00 77.88 112 ILE A N 1
ATOM 888 C CA . ILE A 1 112 ? 10.237 0.654 -2.471 1.00 77.88 112 ILE A CA 1
ATOM 889 C C . ILE A 1 112 ? 10.441 -0.588 -1.603 1.00 77.88 112 ILE A C 1
ATOM 891 O O . ILE A 1 112 ? 9.758 -0.807 -0.602 1.00 77.88 112 ILE A O 1
ATOM 895 N N . HIS A 1 113 ? 11.481 -1.368 -1.909 1.00 74.62 113 HIS A N 1
ATOM 896 C CA . HIS A 1 113 ? 11.783 -2.610 -1.199 1.00 74.62 113 HIS A CA 1
ATOM 897 C C . HIS A 1 113 ? 13.201 -2.667 -0.623 1.00 74.62 113 HIS A C 1
ATOM 899 O O . HIS A 1 113 ? 14.212 -2.438 -1.300 1.00 74.62 113 HIS A O 1
ATOM 905 N N . GLU A 1 114 ? 13.299 -3.099 0.637 1.00 71.50 114 GLU A N 1
ATOM 906 C CA . GLU A 1 114 ? 14.587 -3.364 1.286 1.00 71.50 114 GLU A CA 1
ATOM 907 C C . GLU A 1 114 ? 15.130 -4.782 1.005 1.00 71.50 114 GLU A C 1
ATOM 909 O O . GLU A 1 114 ? 16.336 -4.941 0.795 1.00 71.50 114 GLU A O 1
ATOM 914 N N . ASN A 1 115 ? 14.271 -5.811 0.945 1.00 65.44 115 ASN A N 1
ATOM 915 C CA . ASN A 1 115 ? 14.665 -7.223 0.797 1.00 65.44 115 ASN A CA 1
ATOM 916 C C . ASN A 1 115 ? 13.884 -7.981 -0.299 1.00 65.44 115 ASN A C 1
ATOM 918 O O . ASN A 1 115 ? 12.766 -7.622 -0.641 1.00 65.44 115 ASN A O 1
ATOM 922 N N . LYS A 1 116 ? 14.488 -9.076 -0.797 1.00 54.88 116 LYS A N 1
ATOM 923 C CA . LYS A 1 116 ? 14.094 -9.904 -1.961 1.00 54.88 116 LYS A CA 1
ATOM 924 C C . LYS A 1 116 ? 12.612 -10.329 -1.977 1.00 54.88 116 LYS A C 1
ATOM 926 O O . LYS A 1 116 ? 12.290 -11.287 -1.267 1.00 54.88 116 LYS A O 1
ATOM 931 N N . PRO A 1 117 ? 11.755 -9.743 -2.832 1.00 57.81 117 PRO A N 1
ATOM 932 C CA . PRO A 1 117 ? 10.412 -10.258 -3.057 1.00 57.81 117 PRO A CA 1
ATOM 933 C C . PRO A 1 117 ? 10.427 -11.401 -4.093 1.00 57.81 117 PRO A C 1
ATOM 935 O O . PRO A 1 117 ? 11.402 -11.577 -4.835 1.00 57.81 117 PRO A O 1
ATOM 938 N N . LYS A 1 118 ? 9.370 -12.218 -4.106 1.00 61.41 118 LYS A N 1
ATOM 939 C CA . LYS A 1 118 ? 8.982 -13.032 -5.272 1.00 61.41 118 LYS A CA 1
ATOM 940 C C . LYS A 1 118 ? 7.689 -12.412 -5.785 1.00 61.41 118 LYS A C 1
ATOM 942 O O . LYS A 1 118 ? 6.763 -12.330 -4.985 1.00 61.41 118 LYS A O 1
ATOM 947 N N . ARG A 1 119 ? 7.648 -11.973 -7.037 1.00 64.06 119 ARG A N 1
ATOM 948 C CA . ARG A 1 119 ? 6.483 -11.280 -7.589 1.00 64.06 119 ARG A CA 1
ATOM 949 C C . ARG A 1 119 ? 6.195 -11.724 -9.000 1.00 64.06 119 ARG A C 1
ATOM 951 O O . ARG A 1 119 ? 7.145 -12.059 -9.716 1.00 64.06 119 ARG A O 1
ATOM 958 N N . ASP A 1 120 ? 4.920 -11.603 -9.315 1.00 63.59 120 ASP A N 1
ATOM 959 C CA . ASP A 1 120 ? 4.365 -11.602 -10.651 1.00 63.59 120 ASP A CA 1
ATOM 960 C C . ASP A 1 120 ? 3.751 -10.198 -10.833 1.00 63.59 120 ASP A C 1
ATOM 962 O O . ASP A 1 120 ? 2.885 -9.789 -10.057 1.00 63.59 120 ASP A O 1
ATOM 966 N N . LEU A 1 121 ? 4.324 -9.413 -11.752 1.00 64.44 121 LEU A N 1
ATOM 967 C CA . LEU A 1 121 ? 3.927 -8.031 -12.050 1.00 64.44 121 LEU A CA 1
ATOM 968 C C . LEU A 1 121 ? 3.383 -7.961 -13.475 1.00 64.44 121 LEU A C 1
ATOM 970 O O . LEU A 1 121 ? 3.965 -8.589 -14.364 1.00 64.44 121 LEU A O 1
ATOM 974 N N . GLN A 1 122 ? 2.329 -7.175 -13.663 1.00 66.25 122 GLN A N 1
ATOM 975 C CA . GLN A 1 122 ? 1.713 -6.864 -14.953 1.00 66.25 122 GLN A CA 1
ATOM 976 C C . GLN A 1 122 ? 1.388 -5.357 -15.008 1.00 66.25 122 GLN A C 1
ATOM 978 O O . GLN A 1 122 ? 0.960 -4.826 -13.983 1.00 66.25 122 GLN A O 1
ATOM 983 N N . GLY A 1 123 ? 1.557 -4.697 -16.160 1.00 72.56 123 GLY A N 1
ATOM 984 C CA . GLY A 1 123 ? 1.464 -3.236 -16.328 1.00 72.56 123 GLY A CA 1
ATOM 985 C C . GLY A 1 123 ? 2.831 -2.539 -16.338 1.00 72.56 123 GLY A C 1
ATOM 986 O O . GLY A 1 123 ? 3.848 -3.201 -16.574 1.00 72.56 123 GLY A O 1
ATOM 987 N N . ASP A 1 124 ? 2.872 -1.236 -16.016 1.00 75.81 124 ASP A N 1
ATOM 988 C CA . ASP A 1 124 ? 4.073 -0.392 -16.130 1.00 75.81 124 ASP A CA 1
ATOM 989 C C . ASP A 1 124 ? 4.639 0.031 -14.749 1.00 75.81 124 ASP A C 1
ATOM 991 O O . ASP A 1 124 ? 4.650 1.207 -14.366 1.00 75.81 124 ASP A O 1
ATOM 995 N N . PRO A 1 125 ? 5.156 -0.911 -13.931 1.00 75.38 125 PRO A N 1
ATOM 996 C CA . PRO A 1 125 ? 5.501 -0.631 -12.546 1.00 75.38 125 PRO A CA 1
ATOM 997 C C . PRO A 1 125 ? 6.796 0.182 -12.403 1.00 75.38 125 PRO A C 1
ATOM 999 O O . PRO A 1 125 ? 7.813 -0.080 -13.064 1.00 75.38 125 PRO A O 1
ATOM 1002 N N . THR A 1 126 ? 6.823 1.069 -11.404 1.00 83.00 126 THR A N 1
ATOM 1003 C CA . THR A 1 126 ? 8.026 1.799 -10.977 1.00 83.00 126 THR A CA 1
ATOM 1004 C C . THR A 1 126 ? 8.554 1.254 -9.652 1.00 83.00 126 THR A C 1
ATOM 1006 O O . THR A 1 126 ? 7.925 1.371 -8.607 1.00 83.00 126 THR A O 1
ATOM 1009 N N . ASN A 1 127 ? 9.759 0.677 -9.648 1.00 77.94 127 ASN A N 1
ATOM 1010 C CA . ASN A 1 127 ? 10.280 -0.029 -8.473 1.00 77.94 127 ASN A CA 1
ATOM 1011 C C . ASN A 1 127 ? 11.685 0.403 -8.050 1.00 77.94 127 ASN A C 1
ATOM 1013 O O . ASN A 1 127 ? 12.594 0.535 -8.869 1.00 77.94 127 ASN A O 1
ATOM 1017 N N . VAL A 1 128 ? 11.931 0.465 -6.739 1.00 79.06 128 VAL A N 1
ATOM 1018 C CA . VAL A 1 128 ? 13.265 0.679 -6.155 1.00 79.06 128 VAL A CA 1
ATOM 1019 C C . VAL A 1 128 ? 13.655 -0.478 -5.238 1.00 79.06 128 VAL A C 1
ATOM 1021 O O . VAL A 1 128 ? 13.007 -0.750 -4.230 1.00 79.06 128 VAL A O 1
ATOM 1024 N N . TYR A 1 129 ? 14.793 -1.119 -5.515 1.00 75.69 129 TYR A N 1
ATOM 1025 C CA . TYR A 1 129 ? 15.278 -2.265 -4.743 1.00 75.69 129 TYR A CA 1
ATOM 1026 C C . TYR A 1 129 ? 16.654 -2.021 -4.126 1.00 75.69 129 TYR A C 1
ATOM 1028 O O . TYR A 1 129 ? 17.660 -1.792 -4.811 1.00 75.69 129 TYR A O 1
ATOM 1036 N N . LYS A 1 130 ? 16.744 -2.205 -2.803 1.00 72.88 130 LYS A N 1
ATOM 1037 C CA . LYS A 1 130 ? 18.030 -2.132 -2.091 1.00 72.88 130 LYS A CA 1
ATOM 1038 C C . LYS A 1 130 ? 18.874 -3.408 -2.206 1.00 72.88 130 LYS A C 1
ATOM 1040 O O . LYS A 1 130 ? 20.096 -3.328 -2.071 1.00 72.88 130 LYS A O 1
ATOM 1045 N N . ARG A 1 131 ? 18.267 -4.582 -2.440 1.00 66.69 131 ARG A N 1
ATOM 1046 C CA . ARG A 1 131 ? 18.935 -5.907 -2.483 1.00 66.69 131 ARG A CA 1
ATOM 1047 C C . ARG A 1 131 ? 18.374 -6.797 -3.602 1.00 66.69 131 ARG A C 1
ATOM 1049 O O . ARG A 1 131 ? 17.219 -6.634 -3.967 1.00 66.69 131 ARG A O 1
ATOM 1056 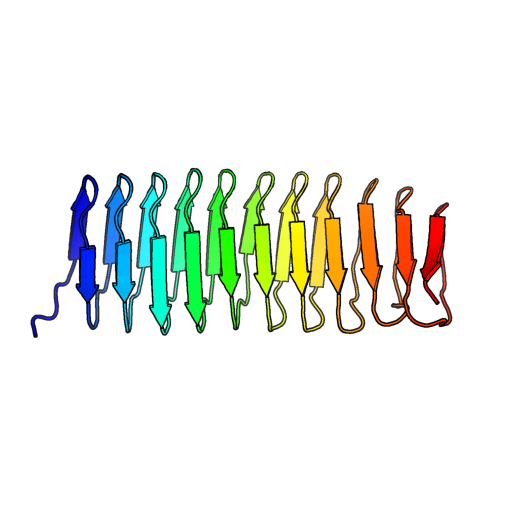N N . LYS A 1 132 ? 19.176 -7.755 -4.111 1.00 56.12 132 LYS A N 1
ATOM 1057 C CA . LYS A 1 132 ? 18.883 -8.605 -5.297 1.00 56.12 132 LYS A CA 1
ATOM 1058 C C . LYS A 1 132 ? 17.465 -9.221 -5.285 1.00 56.12 132 LYS A C 1
ATOM 1060 O O . LYS A 1 132 ? 17.265 -10.198 -4.548 1.00 56.12 132 LYS A O 1
ATOM 1065 N N . PRO A 1 133 ? 16.521 -8.768 -6.135 1.00 54.03 133 PRO A N 1
ATOM 1066 C CA . PRO A 1 133 ? 15.297 -9.521 -6.384 1.00 54.03 133 PRO A CA 1
ATOM 1067 C C . PRO A 1 133 ? 15.547 -10.745 -7.272 1.00 54.03 133 PRO A C 1
ATOM 1069 O O . PRO A 1 133 ? 16.591 -10.896 -7.909 1.00 54.03 133 PRO A O 1
ATOM 1072 N N . ARG A 1 134 ? 14.554 -11.632 -7.294 1.00 55.28 134 ARG A N 1
ATOM 1073 C CA . ARG A 1 134 ? 14.316 -12.558 -8.401 1.00 55.28 134 ARG A CA 1
ATOM 1074 C C . ARG A 1 134 ? 12.897 -12.230 -8.857 1.00 55.28 134 ARG A C 1
ATOM 1076 O O . ARG A 1 134 ? 11.961 -12.630 -8.174 1.00 55.28 134 ARG A O 1
ATOM 1083 N N . SER A 1 135 ? 12.776 -11.399 -9.882 1.00 56.12 135 SER A N 1
ATOM 1084 C CA . SER A 1 135 ? 11.493 -10.933 -10.412 1.00 56.12 135 SER A CA 1
ATOM 1085 C C . SER A 1 135 ? 11.286 -11.505 -11.807 1.00 56.12 135 SER A C 1
ATOM 1087 O O . SER A 1 135 ? 12.262 -11.663 -12.547 1.00 56.12 135 SER A O 1
ATOM 1089 N N . TYR A 1 136 ? 10.032 -11.795 -12.121 1.00 56.47 136 TYR A N 1
ATOM 1090 C CA . TYR A 1 136 ? 9.536 -11.861 -13.485 1.00 56.47 136 TYR A CA 1
ATOM 1091 C C . TYR A 1 136 ? 8.799 -10.549 -13.719 1.00 56.47 136 TYR A C 1
ATOM 1093 O O . TYR A 1 136 ? 8.069 -10.098 -12.836 1.00 56.47 136 TYR A O 1
ATOM 1101 N N . VAL A 1 137 ? 9.086 -9.897 -14.835 1.00 55.81 137 VAL A N 1
ATOM 1102 C CA . VAL A 1 137 ? 8.365 -8.697 -15.252 1.00 55.81 137 VAL A CA 1
ATOM 1103 C C . VAL A 1 137 ? 7.878 -8.969 -16.662 1.00 55.81 137 VAL A C 1
ATOM 1105 O O . VAL A 1 137 ? 8.677 -9.411 -17.495 1.00 55.81 137 VAL A O 1
ATOM 1108 N N . GLN A 1 138 ? 6.581 -8.781 -16.859 1.00 51.47 138 GLN A N 1
ATOM 1109 C CA . GLN A 1 138 ? 5.948 -8.638 -18.160 1.00 51.47 138 GLN A CA 1
ATOM 1110 C C . GLN A 1 138 ? 5.728 -7.130 -18.364 1.00 51.47 138 GLN A C 1
ATOM 1112 O O . GLN A 1 138 ? 5.251 -6.506 -17.425 1.00 51.47 138 GLN A O 1
ATOM 1117 N N . GLU A 1 139 ? 6.104 -6.585 -19.531 1.00 63.34 139 GLU A N 1
ATOM 1118 C CA . GLU A 1 139 ? 5.851 -5.186 -19.985 1.00 63.34 139 GLU A CA 1
ATOM 1119 C C . GLU A 1 139 ? 6.866 -4.097 -19.526 1.00 63.34 139 GLU A C 1
ATOM 1121 O O . GLU A 1 139 ? 7.963 -4.413 -19.033 1.00 63.34 139 GLU A O 1
ATOM 1126 N N . ASP A 1 140 ? 6.558 -2.821 -19.814 1.00 69.12 140 ASP A N 1
ATOM 1127 C CA . ASP A 1 140 ? 7.456 -1.657 -19.778 1.00 69.12 140 ASP A CA 1
ATOM 1128 C C . ASP A 1 140 ? 7.608 -1.118 -18.347 1.00 69.12 140 ASP A C 1
ATOM 1130 O O . ASP A 1 140 ? 6.867 -0.276 -17.863 1.00 69.12 140 ASP A O 1
ATOM 1134 N N . SER A 1 141 ? 8.629 -1.585 -17.627 1.00 72.94 141 SER A N 1
ATOM 1135 C CA . SER A 1 141 ? 8.864 -1.166 -16.233 1.00 72.94 141 SER A CA 1
ATOM 1136 C C . SER A 1 141 ? 10.067 -0.243 -16.063 1.00 72.94 141 SER A C 1
ATOM 1138 O O . SER A 1 141 ? 11.078 -0.389 -16.753 1.00 72.94 141 SER A O 1
ATOM 1140 N N . ILE A 1 142 ? 10.024 0.630 -15.048 1.00 77.62 142 ILE A N 1
ATOM 1141 C CA . ILE A 1 142 ? 11.193 1.392 -14.585 1.00 77.62 142 ILE A CA 1
ATOM 1142 C C . ILE A 1 142 ? 11.687 0.807 -13.264 1.00 77.62 142 ILE A C 1
ATOM 1144 O O . ILE A 1 142 ? 11.037 0.908 -12.223 1.00 77.62 142 ILE A O 1
ATOM 1148 N N . ASN A 1 143 ? 12.888 0.228 -13.256 1.00 76.88 143 ASN A N 1
ATOM 1149 C CA . ASN A 1 143 ? 13.452 -0.366 -12.047 1.00 76.88 143 ASN A CA 1
ATOM 1150 C C . ASN A 1 143 ? 14.783 0.272 -11.645 1.00 76.88 143 ASN A C 1
ATOM 1152 O O . ASN A 1 143 ? 15.748 0.275 -12.400 1.00 76.88 143 ASN A O 1
ATOM 1156 N N . THR A 1 144 ? 14.898 0.713 -10.395 1.00 77.56 144 THR A N 1
ATOM 1157 C CA . THR A 1 144 ? 16.160 1.174 -9.808 1.00 77.56 144 THR A CA 1
ATOM 1158 C C . THR A 1 144 ? 16.741 0.142 -8.846 1.00 77.56 144 THR A C 1
ATOM 1160 O O . THR A 1 144 ? 16.088 -0.324 -7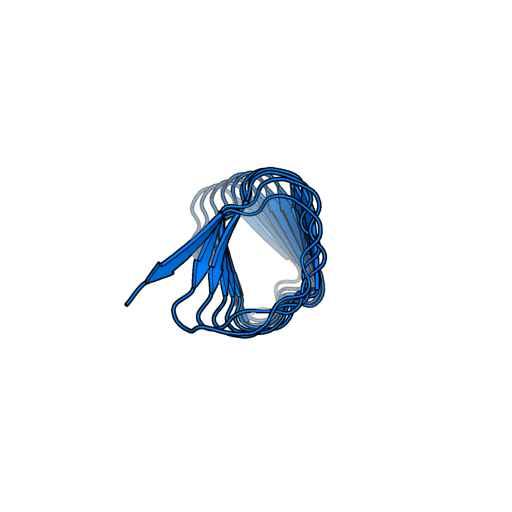.911 1.00 77.56 144 THR A O 1
ATOM 1163 N N . TYR A 1 145 ? 18.025 -0.159 -9.015 1.00 74.50 145 TYR A N 1
ATOM 1164 C CA . TYR A 1 145 ? 18.762 -1.154 -8.251 1.00 74.50 145 TYR A CA 1
ATOM 1165 C C . TYR A 1 145 ? 20.015 -0.579 -7.604 1.00 74.50 145 TYR A C 1
ATOM 1167 O O . TYR A 1 145 ? 20.864 0.025 -8.259 1.00 74.50 145 TYR A O 1
ATOM 1175 N N . ASN A 1 146 ? 20.232 -0.912 -6.329 1.00 72.25 146 ASN A N 1
ATOM 1176 C CA . ASN A 1 146 ? 21.564 -0.754 -5.741 1.00 72.25 146 ASN A CA 1
ATOM 1177 C C . ASN A 1 146 ? 22.590 -1.722 -6.373 1.00 72.25 146 ASN A C 1
ATOM 1179 O O . ASN A 1 146 ? 23.759 -1.379 -6.468 1.00 72.25 146 ASN A O 1
ATOM 1183 N N . ASN A 1 147 ? 22.179 -2.932 -6.785 1.00 65.12 147 ASN A N 1
ATOM 1184 C CA . ASN A 1 147 ? 23.054 -3.952 -7.387 1.00 65.12 147 ASN A CA 1
ATOM 1185 C C . ASN A 1 147 ? 22.314 -4.765 -8.462 1.00 65.12 147 ASN A C 1
ATOM 1187 O O . ASN A 1 147 ? 21.160 -5.134 -8.240 1.00 65.12 147 ASN A O 1
ATOM 1191 N N . LYS A 1 148 ? 22.997 -5.139 -9.557 1.00 61.06 148 LYS A N 1
ATOM 1192 C CA . LYS A 1 148 ? 22.396 -5.912 -10.663 1.00 61.06 148 LYS A CA 1
ATOM 1193 C C . LYS A 1 148 ? 21.852 -7.295 -10.213 1.00 61.06 148 LYS A C 1
ATOM 1195 O O . LYS A 1 148 ? 22.611 -8.086 -9.627 1.00 61.06 148 LYS A O 1
ATOM 1200 N N . PRO A 1 149 ? 20.557 -7.612 -10.437 1.00 59.78 149 PRO A N 1
ATOM 1201 C CA . PRO A 1 149 ? 19.964 -8.916 -10.125 1.00 59.78 149 PRO A CA 1
ATOM 1202 C C . PRO A 1 149 ? 20.158 -9.965 -11.233 1.00 59.78 149 PRO A C 1
ATOM 1204 O O . PRO A 1 149 ? 20.568 -9.657 -12.343 1.00 59.78 149 PRO A O 1
ATOM 1207 N N . ARG A 1 150 ? 19.837 -11.229 -10.916 1.00 55.66 150 ARG A N 1
ATOM 1208 C CA . ARG A 1 150 ? 19.606 -12.292 -11.914 1.00 55.66 150 ARG A CA 1
ATOM 1209 C C . ARG A 1 150 ? 18.109 -12.336 -12.219 1.00 55.66 150 ARG A C 1
ATOM 1211 O O . ARG A 1 150 ? 17.341 -12.501 -11.266 1.00 55.66 150 ARG A O 1
ATOM 1218 N N . ARG A 1 151 ? 17.709 -12.208 -13.486 1.00 59.47 151 ARG A N 1
ATOM 1219 C CA . ARG A 1 151 ? 16.300 -12.087 -13.895 1.00 59.47 151 ARG A CA 1
ATOM 1220 C C . ARG A 1 151 ? 15.983 -12.896 -15.146 1.00 59.47 151 ARG A C 1
ATOM 1222 O O . ARG A 1 151 ? 16.892 -13.289 -15.864 1.00 59.47 151 ARG A O 1
ATOM 1229 N N . TYR A 1 152 ? 14.690 -13.112 -15.344 1.00 55.12 152 TYR A N 1
ATOM 1230 C CA . TYR A 1 152 ? 14.084 -13.493 -16.612 1.00 55.12 152 TYR A CA 1
ATOM 1231 C C . TYR A 1 152 ? 13.118 -12.357 -16.953 1.00 55.12 152 TYR A C 1
ATOM 1233 O O . TYR A 1 152 ? 12.315 -11.981 -16.097 1.00 55.12 152 TYR A O 1
ATOM 1241 N N . LEU A 1 153 ? 13.271 -11.764 -18.131 1.00 56.28 153 LEU A N 1
ATOM 1242 C CA . LEU A 1 153 ? 12.494 -10.611 -18.581 1.00 56.28 153 LEU A CA 1
ATOM 1243 C C . LEU A 1 153 ? 11.670 -11.005 -19.808 1.00 56.28 153 LEU A C 1
ATOM 1245 O O . LEU A 1 153 ? 12.088 -11.862 -20.587 1.00 56.28 153 LEU A O 1
ATOM 1249 N N . GLN A 1 154 ? 10.504 -10.385 -19.949 1.00 55.31 154 GLN A N 1
ATOM 1250 C CA . GLN A 1 154 ? 9.680 -10.420 -21.150 1.00 55.31 154 GLN A CA 1
ATOM 1251 C C . GLN A 1 154 ? 9.081 -9.009 -21.320 1.00 55.31 154 GLN A C 1
ATOM 1253 O O . GLN A 1 154 ? 8.266 -8.612 -20.500 1.00 55.31 154 GLN A O 1
ATOM 1258 N N . GLY A 1 155 ? 9.514 -8.239 -22.323 1.00 64.38 155 GLY A N 1
ATOM 1259 C CA . GLY A 1 155 ? 9.171 -6.810 -22.501 1.00 64.38 155 GLY A CA 1
ATOM 1260 C C . GLY A 1 155 ? 10.414 -5.909 -22.598 1.00 64.38 155 GLY A C 1
ATOM 1261 O O . GLY A 1 155 ? 11.530 -6.444 -22.609 1.00 64.38 155 GLY A O 1
ATOM 1262 N N . ASP A 1 156 ? 10.222 -4.580 -22.601 1.00 69.81 156 ASP A N 1
ATOM 1263 C CA . ASP A 1 156 ? 11.272 -3.565 -22.829 1.00 69.81 156 ASP A CA 1
ATOM 1264 C C . ASP A 1 156 ? 11.533 -2.675 -21.584 1.00 69.81 156 ASP A C 1
ATOM 1266 O O . ASP A 1 156 ? 11.359 -1.455 -21.601 1.00 69.81 156 ASP A O 1
ATOM 1270 N N . PRO A 1 157 ? 11.987 -3.242 -20.446 1.00 72.94 157 PRO A N 1
ATOM 1271 C CA . PRO A 1 157 ? 12.158 -2.477 -19.215 1.00 72.94 157 PRO A CA 1
ATOM 1272 C C . PRO A 1 157 ? 13.340 -1.497 -19.280 1.00 72.94 157 PRO A C 1
ATOM 1274 O O . PRO A 1 157 ? 14.403 -1.789 -19.840 1.00 72.94 157 PRO A O 1
ATOM 1277 N N . THR A 1 158 ? 13.197 -0.368 -18.582 1.00 79.44 158 THR A N 1
ATOM 1278 C CA . THR A 1 158 ? 14.292 0.561 -18.279 1.00 79.44 158 THR A CA 1
ATOM 1279 C C . THR A 1 158 ? 14.846 0.296 -16.882 1.00 79.44 158 THR A C 1
ATOM 1281 O O . THR A 1 158 ? 14.179 0.487 -15.862 1.00 79.44 158 THR A O 1
ATOM 1284 N N . ASP A 1 159 ? 16.116 -0.087 -16.810 1.00 76.75 159 ASP A N 1
ATOM 1285 C CA . ASP A 1 159 ? 16.796 -0.390 -15.560 1.00 76.75 159 ASP A CA 1
ATOM 1286 C C . ASP A 1 159 ? 17.868 0.641 -15.220 1.00 76.75 159 ASP A C 1
ATOM 1288 O O . ASP A 1 159 ? 18.713 0.994 -16.036 1.00 76.75 159 ASP A O 1
ATOM 1292 N N . ILE A 1 160 ? 17.905 1.066 -13.961 1.00 77.19 160 ILE A N 1
ATOM 1293 C CA . ILE A 1 160 ? 18.885 2.013 -13.435 1.00 77.19 160 ILE A CA 1
ATOM 1294 C C . ILE A 1 160 ? 19.698 1.326 -12.337 1.00 77.19 160 ILE A C 1
ATOM 1296 O O . ILE A 1 160 ? 19.171 0.956 -11.288 1.00 77.19 160 ILE A O 1
ATOM 1300 N N . TYR A 1 161 ? 21.007 1.194 -12.525 1.00 74.62 161 TYR A N 1
ATOM 1301 C CA . TYR A 1 161 ? 21.911 0.541 -11.579 1.00 74.62 161 TYR A CA 1
ATOM 1302 C C . TYR A 1 161 ? 22.866 1.535 -10.929 1.00 74.62 161 TYR A C 1
ATOM 1304 O O . TYR A 1 161 ? 23.477 2.352 -11.612 1.00 74.62 161 TYR A O 1
ATOM 1312 N N . LYS A 1 162 ? 23.078 1.397 -9.615 1.00 75.25 162 LYS A N 1
ATOM 1313 C CA . LYS A 1 162 ? 24.205 2.052 -8.925 1.00 75.25 162 LYS A CA 1
ATOM 1314 C C . LYS A 1 162 ? 25.524 1.288 -9.076 1.00 75.25 162 LYS A C 1
ATOM 1316 O O . LYS A 1 162 ? 26.579 1.896 -9.109 1.00 75.25 162 LYS A O 1
ATOM 1321 N N . ASN A 1 163 ? 25.474 -0.047 -9.179 1.00 66.88 163 ASN A N 1
ATOM 1322 C CA . ASN A 1 163 ? 26.664 -0.904 -9.257 1.00 66.88 163 ASN A CA 1
ATOM 1323 C C . ASN A 1 163 ? 26.588 -1.900 -10.426 1.00 66.88 163 ASN A C 1
ATOM 1325 O O . ASN A 1 163 ? 25.557 -2.549 -10.638 1.00 66.88 163 ASN A O 1
ATOM 1329 N N . LYS A 1 164 ? 27.712 -2.094 -11.130 1.00 55.91 164 LYS A N 1
ATOM 1330 C CA . LYS A 1 164 ? 27.843 -3.014 -12.275 1.00 55.91 164 LYS A CA 1
ATOM 1331 C C . LYS A 1 164 ? 27.890 -4.484 -11.824 1.00 55.91 164 LYS A C 1
ATOM 1333 O O . LYS A 1 164 ? 28.611 -4.837 -10.895 1.00 55.91 164 LYS A O 1
ATOM 1338 N N . GLY A 1 165 ? 27.136 -5.361 -12.492 1.00 56.97 165 GLY A N 1
ATOM 1339 C CA . GLY A 1 165 ? 27.131 -6.813 -12.251 1.00 56.97 165 GLY A CA 1
ATOM 1340 C C . GLY A 1 165 ? 26.894 -7.616 -13.539 1.00 56.97 165 GLY A C 1
ATOM 1341 O O . GLY A 1 165 ? 26.715 -7.026 -14.599 1.00 56.97 165 GLY A O 1
ATOM 1342 N N . ARG A 1 166 ? 26.909 -8.958 -13.466 1.00 46.66 166 ARG A N 1
ATOM 1343 C CA . ARG A 1 166 ? 26.644 -9.862 -14.611 1.00 46.66 166 ARG A CA 1
ATOM 1344 C C . ARG A 1 166 ? 25.152 -10.199 -14.745 1.00 46.66 166 ARG A C 1
ATOM 1346 O O . ARG A 1 166 ? 24.493 -10.399 -13.723 1.00 46.66 166 ARG A O 1
ATOM 1353 N N . SER A 1 167 ? 24.666 -10.322 -15.981 1.00 53.84 167 SER A N 1
ATOM 1354 C CA . SER A 1 167 ? 23.287 -10.694 -16.333 1.00 53.84 167 SER A CA 1
ATOM 1355 C C . SER A 1 167 ? 23.251 -11.743 -17.447 1.00 53.84 167 SER A C 1
ATOM 1357 O O . SER A 1 167 ? 24.098 -11.710 -18.333 1.00 53.84 167 SER A O 1
ATOM 1359 N N . ASP A 1 168 ? 22.236 -12.606 -17.399 1.00 48.09 168 ASP A N 1
ATOM 1360 C CA . ASP A 1 168 ? 21.797 -13.469 -18.497 1.00 48.09 168 ASP A CA 1
ATOM 1361 C C . ASP A 1 168 ? 20.443 -12.870 -18.934 1.00 48.09 168 ASP A C 1
ATOM 1363 O O . ASP A 1 168 ? 19.496 -12.906 -18.148 1.00 48.09 168 ASP A O 1
ATOM 1367 N N . LEU A 1 169 ? 20.389 -12.175 -20.076 1.00 49.81 169 LEU A N 1
ATOM 1368 C CA . LEU A 1 169 ? 19.210 -11.413 -20.523 1.00 49.81 169 LEU A CA 1
ATOM 1369 C C . LEU A 1 169 ? 18.487 -12.149 -21.656 1.00 49.81 169 LEU A C 1
ATOM 1371 O O . LEU A 1 169 ? 19.124 -12.780 -22.495 1.00 49.81 169 LEU A O 1
ATOM 1375 N N . GLN A 1 170 ? 17.163 -12.030 -21.676 1.00 44.84 170 GLN A N 1
ATOM 1376 C CA . GLN A 1 170 ? 16.286 -12.410 -22.781 1.00 44.84 170 GLN A CA 1
ATOM 1377 C C . GLN A 1 170 ? 15.276 -11.252 -22.924 1.00 44.84 170 GLN A C 1
ATOM 1379 O O . GLN A 1 170 ? 14.665 -10.899 -21.918 1.00 44.84 170 GLN A O 1
ATOM 1384 N N . GLY A 1 171 ? 15.189 -10.613 -24.101 1.00 56.81 171 GLY A N 1
ATOM 1385 C CA . GLY A 1 171 ? 14.491 -9.325 -24.341 1.00 56.81 171 GLY A CA 1
ATOM 1386 C C . GLY A 1 171 ? 15.449 -8.160 -24.672 1.00 56.81 171 GLY A C 1
ATOM 1387 O O . GLY A 1 171 ? 16.664 -8.378 -24.645 1.00 56.81 171 GLY A O 1
ATOM 1388 N N . ASP A 1 172 ? 14.917 -6.952 -24.924 1.00 60.12 172 ASP A N 1
ATOM 1389 C CA . ASP A 1 172 ? 15.669 -5.727 -25.288 1.00 60.12 172 ASP A CA 1
ATOM 1390 C C . ASP A 1 172 ? 15.642 -4.644 -24.171 1.00 60.12 172 ASP A C 1
ATOM 1392 O O . ASP A 1 172 ? 15.130 -3.541 -24.356 1.00 60.12 172 ASP A O 1
ATOM 1396 N N . PRO A 1 173 ? 16.199 -4.907 -22.971 1.00 69.25 173 PRO A N 1
ATOM 1397 C CA . PRO A 1 173 ? 16.175 -3.944 -21.870 1.00 69.25 173 PRO A CA 1
ATOM 1398 C C . PRO A 1 173 ? 17.125 -2.756 -22.093 1.00 69.25 173 PRO A C 1
ATOM 1400 O O . PRO A 1 173 ? 18.244 -2.910 -22.593 1.00 69.25 173 PRO A O 1
ATOM 1403 N N . THR A 1 174 ? 16.737 -1.581 -21.590 1.00 77.75 174 THR A N 1
ATOM 1404 C CA . THR A 1 174 ? 17.615 -0.404 -21.513 1.00 77.75 174 THR A CA 1
ATOM 1405 C C . THR A 1 174 ? 18.324 -0.349 -20.156 1.00 77.75 174 THR A C 1
ATOM 1407 O O . THR A 1 174 ? 17.710 -0.052 -19.135 1.00 77.75 174 THR A O 1
ATOM 1410 N N . ASP A 1 175 ? 19.639 -0.593 -20.133 1.00 77.06 175 ASP A N 1
ATOM 1411 C CA . ASP A 1 175 ? 20.477 -0.516 -18.925 1.00 77.06 175 ASP A CA 1
ATOM 1412 C C . ASP A 1 175 ? 21.136 0.878 -18.773 1.00 77.06 175 ASP A C 1
ATOM 1414 O O . ASP A 1 175 ? 22.020 1.253 -19.545 1.00 77.06 175 ASP A O 1
ATOM 1418 N N . ILE A 1 176 ? 20.811 1.608 -17.704 1.00 79.69 176 ILE A N 1
ATOM 1419 C CA . ILE A 1 176 ? 21.435 2.880 -17.302 1.00 79.69 176 ILE A CA 1
ATOM 1420 C C . ILE A 1 176 ? 22.282 2.660 -16.040 1.00 79.69 176 ILE A C 1
ATOM 1422 O O . ILE A 1 176 ? 21.819 2.091 -15.054 1.00 79.69 176 ILE A O 1
ATOM 1426 N N . TYR A 1 177 ? 23.521 3.156 -16.018 1.00 77.38 177 TYR A N 1
ATOM 1427 C CA . TYR A 1 177 ? 24.391 3.116 -14.833 1.00 77.38 177 TYR A CA 1
ATOM 1428 C C . TYR A 1 177 ? 24.587 4.534 -14.285 1.00 77.38 177 TYR A C 1
ATOM 1430 O O . TYR A 1 177 ? 25.071 5.408 -15.002 1.00 77.38 177 TYR A O 1
ATOM 1438 N N . LYS A 1 178 ? 24.202 4.769 -13.025 1.00 71.94 178 LYS A N 1
ATOM 1439 C CA . LYS A 1 178 ? 24.446 6.040 -12.325 1.00 71.94 178 LYS A CA 1
ATOM 1440 C C . LYS A 1 178 ? 25.758 5.943 -11.543 1.00 71.94 178 LYS A C 1
ATOM 1442 O O . LYS A 1 178 ? 25.893 5.038 -10.719 1.00 71.94 178 LYS A O 1
ATOM 1447 N N . ASN A 1 179 ? 26.681 6.863 -11.828 1.00 57.91 179 ASN A N 1
ATOM 1448 C CA . ASN A 1 179 ? 27.908 7.087 -11.055 1.00 57.91 179 ASN A CA 1
ATOM 1449 C C . ASN A 1 179 ? 27.608 7.810 -9.740 1.00 57.91 179 ASN A C 1
ATOM 1451 O O . ASN A 1 179 ? 26.683 8.656 -9.739 1.00 57.91 179 ASN A O 1
#

pLDDT: mean 71.86, std 10.47, range [43.25, 88.94]

Organism: NCBI:txid38151

Radius of gyration: 18.19 Å; chains: 1; bounding box: 46×25×54 Å

Sequence (179 aa):
YKNKPRSDLQEDPTDINKNIPRSDLQGDPTDIYKKKTRSDLKGNPTDIYKNKPRSDLQEDPTDINKNIPSSDLQGDPTDINKNIPKSDLPVDPTEIYKNKPRSNMQGDPTDIHENKPKRDLQGDPTNVYKRKPRSYVQEDSINTYNNKPRRYLQGDPTDIYKNKGRSDLQGDPTDIYKN

Foldseek 3Di:
DDADQEAEEEAAAEEEDEHYAEYEYYHAYEYEYAEYAEYEYYYAYEYEYNYYAEYEEEAEYEYEDEDYAEYEYYHAYEYEYADYAEYEEEEAYEYEYEDEYEYEYEYAYEYEYEDEYEYDYYYEYEYEYADAYEYEDAEEYEYEYQEDHEYEYHYEYEYEYQDDDDYDYDDHYHYHYDD